Protein AF-A0A7W0DP44-F1 (afdb_monomer_lite)

Structure (mmCIF, N/CA/C/O backbone):
data_AF-A0A7W0DP44-F1
#
_entry.id   AF-A0A7W0DP44-F1
#
loop_
_atom_site.group_PDB
_atom_site.id
_atom_site.type_symbol
_atom_site.label_atom_id
_atom_site.label_alt_id
_atom_site.label_comp_id
_atom_site.label_asym_id
_atom_site.label_entity_id
_atom_site.label_seq_id
_atom_site.pdbx_PDB_ins_code
_atom_site.Cartn_x
_atom_site.Cartn_y
_atom_site.Cartn_z
_atom_site.occupancy
_atom_site.B_iso_or_equiv
_atom_site.auth_seq_id
_atom_site.auth_comp_id
_atom_site.auth_asym_id
_atom_site.auth_atom_id
_atom_site.pdbx_PDB_model_num
ATOM 1 N N . MET A 1 1 ? 10.331 16.047 -0.066 1.00 64.25 1 MET A N 1
ATOM 2 C CA . MET A 1 1 ? 9.401 16.281 -1.198 1.00 64.25 1 MET A CA 1
ATOM 3 C C . MET A 1 1 ? 7.976 16.282 -0.672 1.00 64.25 1 MET A C 1
ATOM 5 O O . MET A 1 1 ? 7.695 15.522 0.244 1.00 64.25 1 MET A O 1
ATOM 9 N N . ALA A 1 2 ? 7.098 17.132 -1.205 1.00 82.88 2 ALA A N 1
ATOM 10 C CA . ALA A 1 2 ? 5.688 17.147 -0.817 1.00 82.88 2 ALA A CA 1
ATOM 11 C C . ALA A 1 2 ? 4.934 15.957 -1.438 1.00 82.88 2 ALA A C 1
ATOM 13 O O . ALA A 1 2 ? 5.164 15.628 -2.604 1.00 82.88 2 ALA A O 1
ATOM 14 N N . LEU A 1 3 ? 4.035 15.330 -0.673 1.00 85.25 3 LEU A N 1
ATOM 15 C CA . LEU A 1 3 ? 3.145 14.284 -1.184 1.00 85.25 3 LEU A CA 1
ATOM 16 C C . LEU A 1 3 ? 2.209 14.880 -2.243 1.00 85.25 3 LEU A C 1
ATOM 18 O O . LEU A 1 3 ? 1.594 15.923 -2.016 1.00 85.25 3 LEU A O 1
ATOM 22 N N . LYS A 1 4 ? 2.086 14.214 -3.395 1.00 90.81 4 LYS A N 1
ATOM 23 C CA . LYS A 1 4 ? 1.099 14.570 -4.421 1.00 90.81 4 LYS A CA 1
ATOM 24 C C . LYS A 1 4 ? -0.142 13.697 -4.277 1.00 90.81 4 LYS A C 1
ATOM 26 O O . LYS A 1 4 ? -0.035 12.499 -4.032 1.00 90.81 4 LYS A O 1
ATOM 31 N N . ARG A 1 5 ? -1.320 14.303 -4.442 1.00 91.62 5 ARG A N 1
ATOM 32 C CA . ARG A 1 5 ? -2.593 13.578 -4.454 1.00 91.62 5 ARG A CA 1
ATOM 33 C C . ARG A 1 5 ? -2.769 12.880 -5.801 1.00 91.62 5 ARG A C 1
ATOM 35 O O . ARG A 1 5 ? -2.621 13.515 -6.840 1.00 91.62 5 ARG A O 1
ATOM 42 N N . THR A 1 6 ? -3.121 11.601 -5.757 1.00 89.12 6 THR A N 1
ATOM 43 C CA . THR A 1 6 ? -3.553 10.811 -6.913 1.00 89.12 6 THR A CA 1
ATOM 44 C C . THR A 1 6 ? -4.811 10.033 -6.533 1.00 89.12 6 THR A C 1
ATOM 46 O O . THR A 1 6 ? -4.994 9.720 -5.356 1.00 89.12 6 THR A O 1
ATOM 49 N N . ASN A 1 7 ? -5.677 9.751 -7.503 1.00 91.75 7 ASN A N 1
ATOM 50 C CA . ASN A 1 7 ? -6.855 8.902 -7.323 1.00 91.75 7 ASN A CA 1
ATOM 51 C C . ASN A 1 7 ? -6.670 7.654 -8.189 1.00 91.75 7 ASN A C 1
ATOM 53 O O . ASN A 1 7 ? -6.251 7.768 -9.340 1.00 91.75 7 ASN A O 1
ATOM 57 N N . VAL A 1 8 ? -6.976 6.482 -7.640 1.00 90.19 8 VAL A N 1
ATOM 58 C CA . VAL A 1 8 ? -6.825 5.187 -8.315 1.00 90.19 8 VAL A CA 1
ATOM 59 C C . VAL A 1 8 ? -8.043 4.333 -7.974 1.00 90.19 8 VAL A C 1
ATOM 61 O O . VAL A 1 8 ? -8.542 4.406 -6.852 1.00 90.19 8 VAL A O 1
ATOM 64 N N . TYR A 1 9 ? -8.526 3.554 -8.941 1.00 95.44 9 TYR A N 1
ATOM 65 C CA . TYR A 1 9 ? -9.553 2.539 -8.715 1.00 95.44 9 TYR A CA 1
ATOM 66 C C . TYR A 1 9 ? -8.886 1.220 -8.314 1.00 95.44 9 TYR A C 1
ATOM 68 O O . TYR A 1 9 ? -7.889 0.832 -8.921 1.00 95.44 9 TYR A O 1
ATOM 76 N N . ALA A 1 10 ? -9.433 0.548 -7.306 1.00 94.44 10 ALA A N 1
ATOM 77 C CA . ALA A 1 10 ? -8.985 -0.755 -6.822 1.00 94.44 10 ALA A CA 1
ATOM 78 C C . ALA A 1 10 ? -10.205 -1.654 -6.598 1.00 94.44 10 ALA A C 1
ATOM 80 O O . ALA A 1 10 ? -11.323 -1.147 -6.486 1.00 94.44 10 ALA A O 1
ATOM 81 N N . ASP A 1 11 ? -9.988 -2.965 -6.561 1.00 97.81 11 ASP A N 1
ATOM 82 C CA . ASP A 1 11 ? -11.052 -3.918 -6.267 1.00 97.81 11 ASP A CA 1
ATOM 83 C C . ASP A 1 11 ? -11.522 -3.774 -4.810 1.00 97.81 11 ASP A C 1
ATOM 85 O O . ASP A 1 11 ? -10.717 -3.546 -3.901 1.00 97.81 11 ASP A O 1
ATOM 89 N N . ASP A 1 12 ? -12.826 -3.923 -4.578 1.00 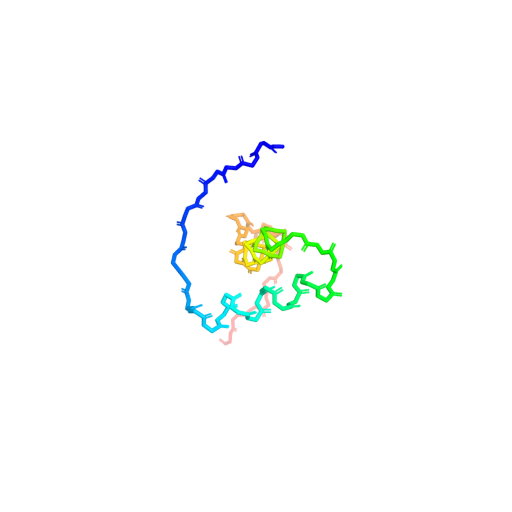97.75 12 ASP A N 1
ATOM 90 C CA . ASP A 1 12 ? -13.416 -3.822 -3.239 1.00 97.75 12 ASP A CA 1
ATOM 91 C C . ASP A 1 12 ? -12.818 -4.850 -2.263 1.00 97.75 12 ASP A C 1
ATOM 93 O O . ASP A 1 12 ? -12.657 -4.561 -1.073 1.00 97.75 12 ASP A O 1
ATOM 97 N N . SER A 1 13 ? -12.452 -6.039 -2.754 1.00 98.00 13 SER A N 1
ATOM 98 C CA . SER A 1 13 ? -11.823 -7.080 -1.937 1.00 98.00 13 SER A CA 1
ATOM 99 C C . SER A 1 13 ? -10.406 -6.700 -1.499 1.00 98.00 13 SER A C 1
ATOM 101 O O . SER A 1 13 ? -10.055 -6.903 -0.335 1.00 98.00 13 SER A O 1
ATOM 103 N N . ASP A 1 14 ? -9.627 -6.056 -2.369 1.00 96.75 14 ASP A N 1
ATOM 104 C CA . ASP A 1 14 ? -8.295 -5.548 -2.027 1.00 96.75 14 ASP A CA 1
ATOM 105 C C . ASP A 1 14 ? -8.382 -4.424 -0.989 1.00 96.75 14 ASP A C 1
ATOM 107 O O . ASP A 1 14 ? -7.639 -4.416 -0.002 1.00 96.75 14 ASP A O 1
ATOM 111 N N . LEU A 1 15 ? -9.328 -3.494 -1.164 1.00 96.62 15 LEU A N 1
ATOM 112 C CA . LEU A 1 15 ? -9.554 -2.403 -0.211 1.00 96.62 15 LEU A CA 1
ATOM 113 C C . LEU A 1 15 ? -9.949 -2.929 1.175 1.00 96.62 15 LEU A C 1
ATOM 115 O O . LEU A 1 15 ? -9.462 -2.417 2.187 1.00 96.62 15 LEU A O 1
ATOM 119 N N . ALA A 1 16 ? -10.772 -3.979 1.241 1.00 97.88 16 ALA A N 1
ATOM 120 C CA . ALA A 1 16 ? -11.122 -4.627 2.503 1.00 97.88 16 ALA A CA 1
ATOM 121 C C . ALA A 1 16 ? -9.885 -5.216 3.207 1.00 97.88 16 ALA A C 1
ATOM 123 O O . ALA A 1 16 ? -9.669 -4.958 4.393 1.00 97.88 16 ALA A O 1
ATOM 124 N N . LEU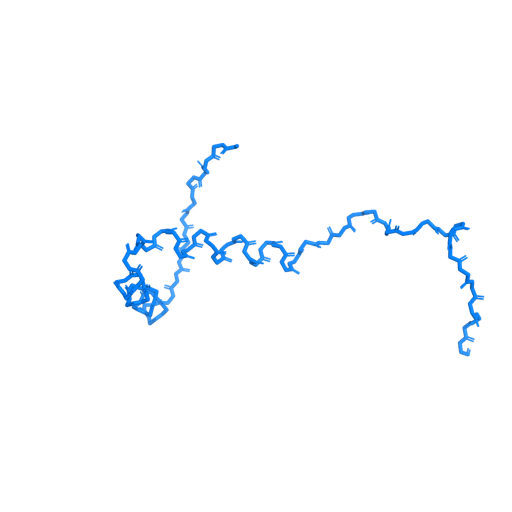 A 1 17 ? -9.024 -5.927 2.470 1.00 98.06 17 LEU A N 1
ATOM 125 C CA . LEU A 1 17 ? -7.793 -6.506 3.020 1.00 98.06 17 LEU A CA 1
ATOM 126 C C . LEU A 1 17 ? -6.816 -5.435 3.526 1.00 98.06 17 LEU A C 1
ATOM 128 O O . LEU A 1 17 ? -6.206 -5.599 4.587 1.00 98.06 17 LEU A O 1
ATOM 132 N N . ILE A 1 18 ? -6.672 -4.326 2.795 1.00 97.12 18 ILE A N 1
ATOM 133 C CA . ILE A 1 18 ? -5.820 -3.199 3.203 1.00 97.12 18 ILE A CA 1
ATOM 134 C C . ILE A 1 18 ? -6.359 -2.566 4.488 1.00 97.12 18 ILE A C 1
ATOM 136 O O . ILE A 1 18 ? -5.584 -2.276 5.404 1.00 97.12 18 ILE A O 1
ATOM 140 N N . LYS A 1 19 ? -7.678 -2.383 4.587 1.00 97.31 19 LYS A N 1
ATOM 141 C CA . LYS A 1 19 ? -8.327 -1.811 5.770 1.00 97.31 19 LYS A CA 1
ATOM 142 C C . LYS A 1 19 ? -8.130 -2.679 7.014 1.00 97.31 19 LYS A C 1
ATOM 144 O O . LYS A 1 19 ? -7.773 -2.154 8.071 1.00 97.31 19 LYS A O 1
ATOM 149 N N . ASP A 1 20 ? -8.286 -3.992 6.883 1.00 98.19 20 ASP A N 1
ATOM 150 C CA . ASP A 1 20 ? -8.051 -4.936 7.980 1.00 98.19 20 ASP A CA 1
ATOM 151 C C . ASP A 1 20 ? -6.576 -4.951 8.406 1.00 98.19 20 ASP A C 1
ATOM 153 O O . ASP A 1 20 ? -6.256 -4.960 9.600 1.00 98.19 20 ASP A O 1
ATOM 157 N N . ALA A 1 21 ? -5.654 -4.888 7.440 1.00 98.06 21 ALA A N 1
ATOM 158 C CA . ALA A 1 21 ? -4.227 -4.782 7.721 1.00 98.06 21 ALA A CA 1
ATOM 159 C C . ALA A 1 21 ? -3.882 -3.480 8.461 1.00 98.06 21 ALA A C 1
ATOM 161 O O . ALA A 1 21 ? -3.130 -3.522 9.436 1.00 98.06 21 ALA A O 1
ATOM 162 N N . ALA A 1 22 ? -4.455 -2.349 8.044 1.00 98.25 22 ALA A N 1
ATOM 163 C CA . ALA A 1 22 ? -4.276 -1.047 8.684 1.00 98.25 22 ALA A CA 1
ATOM 164 C C . ALA A 1 22 ? -4.768 -1.062 10.136 1.00 98.25 22 ALA A C 1
ATOM 166 O O . ALA A 1 22 ? -4.041 -0.642 11.036 1.00 98.25 22 ALA A O 1
ATOM 167 N N . ALA A 1 23 ? -5.950 -1.640 10.378 1.00 98.19 23 ALA A N 1
ATOM 168 C CA . ALA A 1 23 ? -6.501 -1.807 11.719 1.00 98.19 23 ALA A CA 1
ATOM 169 C C . ALA A 1 23 ? -5.598 -2.675 12.611 1.00 98.19 23 ALA A C 1
ATOM 171 O O . ALA A 1 23 ? -5.298 -2.293 13.741 1.00 98.19 23 ALA A O 1
ATOM 172 N N . ARG A 1 24 ? -5.108 -3.809 12.093 1.00 97.88 24 ARG A N 1
ATOM 173 C CA . ARG A 1 24 ? -4.199 -4.706 12.827 1.00 97.88 24 ARG A CA 1
ATOM 174 C C . ARG A 1 24 ? -2.860 -4.047 13.165 1.00 97.88 24 ARG A C 1
ATOM 176 O O . ARG A 1 24 ? -2.289 -4.343 14.209 1.00 97.88 24 ARG A O 1
ATOM 183 N N . LEU A 1 25 ? -2.349 -3.197 12.278 1.00 97.06 25 LEU A N 1
ATOM 184 C CA . LEU A 1 25 ? -1.067 -2.508 12.443 1.00 97.06 25 LEU A CA 1
ATOM 185 C C . LEU A 1 25 ? -1.188 -1.184 13.215 1.00 97.06 25 LEU A C 1
ATOM 187 O O . LEU A 1 25 ? -0.169 -0.630 13.617 1.00 97.06 25 LEU A O 1
ATOM 191 N N . GLY A 1 26 ? -2.406 -0.679 13.436 1.00 97.88 26 GLY A N 1
ATOM 192 C CA . GLY A 1 26 ? -2.645 0.593 14.122 1.00 97.88 26 GLY A CA 1
ATOM 193 C C . GLY A 1 26 ? -2.209 1.821 13.317 1.00 97.88 26 GLY A C 1
ATOM 194 O O . GLY A 1 26 ? -1.889 2.851 13.906 1.00 97.88 26 GLY A O 1
ATOM 195 N N . VAL A 1 27 ? -2.182 1.719 11.985 1.00 98.00 27 VAL A N 1
ATOM 196 C CA . VAL A 1 27 ? -1.746 2.793 11.074 1.00 98.00 27 VAL A CA 1
ATOM 197 C C . VAL A 1 27 ? -2.886 3.236 10.152 1.00 98.00 27 VAL A C 1
ATOM 199 O O . VAL A 1 27 ? -3.835 2.481 9.938 1.00 98.00 27 VAL A O 1
ATOM 202 N N . PRO A 1 28 ? -2.828 4.444 9.564 1.00 97.25 28 PRO A N 1
ATOM 203 C CA . PRO A 1 28 ? -3.807 4.868 8.569 1.00 97.25 28 PRO A CA 1
ATOM 204 C C . PRO A 1 28 ? -3.746 4.012 7.294 1.00 97.25 28 PRO A C 1
ATOM 206 O O . PRO A 1 28 ? -2.667 3.722 6.788 1.00 97.25 28 PRO A O 1
ATOM 209 N N . GLU A 1 29 ? -4.899 3.714 6.691 1.00 96.25 29 GLU A N 1
ATOM 210 C CA . GLU A 1 29 ? -5.002 2.980 5.413 1.00 96.25 29 GLU A CA 1
ATOM 211 C C . GLU A 1 29 ? -4.118 3.589 4.310 1.00 96.25 29 GLU A C 1
ATOM 213 O O . GLU A 1 29 ? -3.376 2.900 3.610 1.00 96.25 29 GLU A O 1
ATOM 218 N N . ALA A 1 30 ? -4.119 4.923 4.226 1.00 94.25 30 ALA A N 1
ATOM 219 C CA . ALA A 1 30 ? -3.322 5.665 3.259 1.00 94.25 30 ALA A CA 1
ATOM 220 C C . ALA A 1 30 ? -1.806 5.446 3.424 1.00 94.25 30 ALA A C 1
ATOM 222 O O . ALA A 1 30 ? -1.055 5.688 2.483 1.00 94.25 30 ALA A O 1
ATOM 223 N N . GLU A 1 31 ? -1.339 5.031 4.602 1.00 96.19 31 GLU A N 1
ATOM 224 C CA . GLU A 1 31 ? 0.064 4.690 4.833 1.00 96.19 31 GLU A CA 1
ATOM 225 C C . GLU A 1 31 ? 0.441 3.376 4.157 1.00 96.19 31 GLU A C 1
ATOM 227 O O . GLU A 1 31 ? 1.440 3.336 3.442 1.00 96.19 31 GLU A O 1
ATOM 232 N N . ILE A 1 32 ? -0.410 2.353 4.272 1.00 96.94 32 ILE A N 1
ATOM 233 C CA . ILE A 1 32 ? -0.221 1.078 3.571 1.00 96.94 32 ILE A CA 1
ATOM 234 C C . ILE A 1 32 ? -0.249 1.292 2.055 1.00 96.94 32 ILE A C 1
ATOM 236 O O . ILE A 1 32 ? 0.617 0.782 1.346 1.00 96.94 32 ILE A O 1
ATOM 240 N N . ILE A 1 33 ? -1.192 2.097 1.555 1.00 95.00 33 ILE A N 1
ATOM 241 C CA . ILE A 1 33 ? -1.287 2.410 0.120 1.00 95.00 33 ILE A CA 1
ATOM 242 C C . ILE A 1 33 ? -0.027 3.143 -0.364 1.00 95.00 33 ILE A C 1
ATOM 244 O O . ILE A 1 33 ? 0.532 2.793 -1.404 1.00 95.00 33 ILE A O 1
ATOM 248 N N . ARG A 1 34 ? 0.462 4.138 0.392 1.00 94.00 34 ARG A N 1
ATOM 249 C CA . ARG A 1 34 ? 1.712 4.845 0.056 1.00 94.00 34 ARG A CA 1
ATOM 250 C C . ARG A 1 34 ? 2.908 3.902 0.022 1.00 94.00 34 ARG A C 1
ATOM 252 O O . ARG A 1 34 ? 3.715 4.000 -0.900 1.00 94.00 34 ARG A O 1
ATOM 259 N N . GLU A 1 35 ? 3.006 2.998 0.987 1.00 95.31 35 GLU A N 1
ATOM 260 C CA . GLU A 1 35 ? 4.078 2.008 1.044 1.00 95.31 35 GLU A CA 1
ATOM 261 C C . GLU A 1 35 ? 4.016 1.044 -0.149 1.00 95.31 35 GLU A C 1
ATOM 263 O O . GLU A 1 35 ? 5.034 0.783 -0.787 1.00 95.31 35 GLU A O 1
ATOM 268 N N . GLY A 1 36 ? 2.820 0.580 -0.522 1.00 94.50 36 GLY A N 1
ATOM 269 C CA . GLY A 1 36 ? 2.614 -0.239 -1.719 1.00 94.50 36 GLY A CA 1
ATOM 270 C C . GLY A 1 36 ? 3.083 0.464 -2.996 1.00 94.50 36 GLY A C 1
ATOM 271 O O . GLY A 1 36 ? 3.853 -0.109 -3.770 1.00 94.50 36 GLY A O 1
ATOM 272 N N . ILE A 1 37 ? 2.700 1.735 -3.174 1.00 93.62 37 ILE A N 1
ATOM 273 C CA . ILE A 1 37 ? 3.150 2.571 -4.300 1.00 93.62 37 ILE A CA 1
ATOM 274 C C . ILE A 1 37 ? 4.677 2.729 -4.291 1.00 93.62 37 ILE A C 1
ATOM 276 O O . ILE A 1 37 ? 5.318 2.643 -5.339 1.00 93.62 37 ILE A O 1
ATOM 280 N N . HIS A 1 38 ? 5.281 2.954 -3.124 1.00 93.44 38 HIS A N 1
ATOM 281 C CA . HIS A 1 38 ? 6.728 3.112 -3.018 1.00 93.44 38 HIS A CA 1
ATOM 282 C C . HIS A 1 38 ? 7.474 1.829 -3.402 1.00 93.44 38 HIS A C 1
ATOM 284 O O . HIS A 1 38 ? 8.410 1.873 -4.202 1.00 93.44 38 HIS A O 1
ATOM 290 N N . ARG A 1 39 ? 7.023 0.679 -2.891 1.00 95.50 39 ARG A N 1
ATOM 291 C CA . ARG A 1 39 ? 7.624 -0.628 -3.178 1.00 95.50 39 ARG A CA 1
ATOM 292 C C . ARG A 1 39 ? 7.554 -0.984 -4.653 1.00 95.50 39 ARG A C 1
ATOM 294 O O . ARG A 1 39 ? 8.568 -1.389 -5.214 1.00 95.50 39 ARG A O 1
ATOM 301 N N . ILE A 1 40 ? 6.396 -0.807 -5.290 1.00 94.38 40 ILE A N 1
ATOM 302 C CA . ILE A 1 40 ? 6.258 -1.127 -6.715 1.00 94.38 40 ILE A CA 1
ATOM 303 C C . ILE A 1 40 ? 7.099 -0.178 -7.578 1.00 94.38 40 ILE A C 1
ATOM 305 O O . ILE A 1 40 ? 7.753 -0.620 -8.519 1.00 94.38 40 ILE A O 1
ATOM 309 N N . ALA A 1 41 ? 7.176 1.107 -7.212 1.00 92.75 41 ALA A N 1
ATOM 310 C CA . ALA A 1 41 ? 8.032 2.066 -7.904 1.00 92.75 41 ALA A CA 1
ATOM 311 C C . ALA A 1 41 ? 9.518 1.686 -7.811 1.00 92.75 41 ALA A C 1
ATOM 313 O O . ALA A 1 41 ? 10.237 1.796 -8.801 1.00 92.75 41 ALA A O 1
ATOM 314 N N . LEU A 1 42 ? 9.979 1.213 -6.649 1.00 90.69 42 LEU A N 1
ATOM 315 C CA . LEU A 1 42 ? 11.344 0.709 -6.483 1.00 90.69 42 LEU A CA 1
ATOM 316 C C . LEU A 1 42 ? 11.588 -0.578 -7.274 1.00 90.69 42 LEU A C 1
ATOM 318 O O . LEU A 1 42 ? 12.634 -0.701 -7.905 1.00 90.69 42 LEU A O 1
ATOM 322 N N . ALA A 1 43 ? 10.632 -1.509 -7.274 1.00 91.44 43 ALA A N 1
ATOM 323 C CA . ALA A 1 43 ? 10.759 -2.788 -7.973 1.00 91.44 43 ALA A CA 1
ATOM 324 C C . ALA A 1 43 ? 10.892 -2.621 -9.495 1.00 91.44 43 ALA A C 1
ATOM 326 O O . ALA A 1 43 ? 11.607 -3.381 -10.141 1.00 91.44 43 ALA A O 1
ATOM 327 N N . HIS A 1 44 ? 10.237 -1.605 -10.061 1.00 91.31 44 HIS A N 1
ATOM 328 C CA . HIS A 1 44 ? 10.302 -1.281 -11.488 1.00 91.31 44 HIS A CA 1
ATOM 329 C C . HIS A 1 44 ? 11.276 -0.149 -11.814 1.00 91.31 44 HIS A C 1
ATOM 331 O O . HIS A 1 44 ? 11.282 0.356 -12.939 1.00 91.31 44 HIS A O 1
ATOM 337 N N . ARG A 1 45 ? 12.106 0.275 -10.855 1.00 85.75 45 ARG A N 1
ATOM 338 C CA . ARG A 1 45 ? 13.117 1.294 -11.113 1.00 85.75 45 ARG A CA 1
ATOM 339 C C . ARG A 1 45 ? 14.196 0.712 -12.023 1.00 85.75 45 ARG A C 1
ATOM 341 O O . ARG A 1 45 ? 15.115 0.038 -11.568 1.00 85.75 45 ARG A O 1
ATOM 348 N N . VAL A 1 46 ? 14.093 1.027 -13.308 1.00 78.81 46 VAL A N 1
ATOM 349 C CA . VAL A 1 46 ? 15.158 0.800 -14.284 1.00 78.81 46 VAL A CA 1
ATOM 350 C C . VAL A 1 46 ? 16.194 1.911 -14.125 1.00 78.81 46 VAL A C 1
ATOM 352 O O . VAL A 1 46 ? 15.849 3.090 -14.012 1.00 78.81 46 VAL A O 1
ATOM 355 N N . TRP A 1 47 ? 17.470 1.537 -14.076 1.00 75.94 47 TRP A N 1
ATOM 356 C CA . TRP A 1 47 ? 18.562 2.499 -14.148 1.00 75.94 47 TRP A CA 1
ATOM 357 C C . TRP A 1 47 ? 18.730 2.902 -15.611 1.00 75.94 47 TRP A C 1
ATOM 359 O O . TRP A 1 47 ? 18.969 2.052 -16.461 1.00 75.94 47 TRP A O 1
ATOM 369 N N . ASN A 1 48 ? 18.539 4.191 -15.906 1.00 70.88 48 ASN A N 1
ATOM 370 C CA . ASN A 1 48 ? 18.692 4.714 -17.268 1.00 70.88 48 ASN A CA 1
ATOM 371 C C . ASN A 1 48 ? 20.138 4.617 -17.773 1.00 70.88 48 ASN A C 1
ATOM 373 O O . ASN A 1 48 ? 20.356 4.598 -18.978 1.00 70.88 48 ASN A O 1
ATOM 377 N N . GLU A 1 49 ? 21.106 4.565 -16.859 1.00 74.94 49 GLU A N 1
ATOM 378 C CA . GLU A 1 49 ? 22.518 4.387 -17.172 1.00 74.94 49 GLU A CA 1
ATOM 379 C C . GLU A 1 49 ? 22.972 2.991 -16.723 1.00 74.94 49 GLU A C 1
ATOM 381 O O . GLU A 1 49 ? 22.574 2.544 -15.637 1.00 74.94 49 GLU A O 1
ATOM 386 N N . PRO A 1 50 ? 23.783 2.295 -17.542 1.00 74.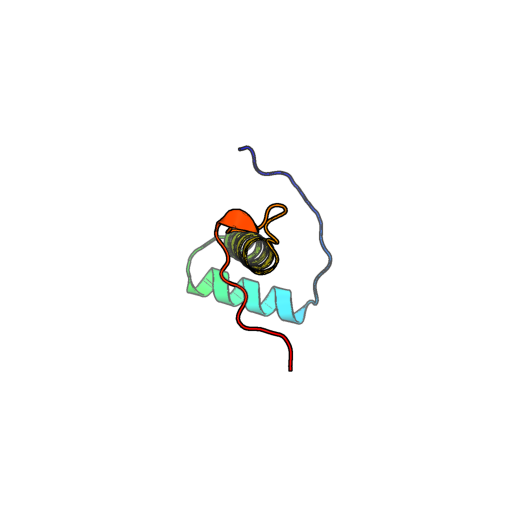62 50 PRO A N 1
ATOM 387 C CA . PRO A 1 50 ? 24.429 1.053 -17.145 1.00 74.62 50 PRO A CA 1
ATOM 388 C C . PRO A 1 50 ? 25.188 1.222 -15.826 1.00 74.62 50 PRO A C 1
ATOM 390 O O . PRO A 1 50 ? 25.830 2.241 -15.593 1.00 74.62 50 PRO A O 1
ATOM 393 N N . PHE A 1 51 ? 25.124 0.206 -14.962 1.00 75.31 51 PHE A N 1
ATOM 394 C CA . PHE A 1 51 ? 25.857 0.220 -13.691 1.00 75.31 51 PHE A CA 1
ATOM 395 C C . PHE A 1 51 ? 27.382 0.174 -13.887 1.00 75.31 51 PHE A C 1
ATOM 397 O O . PHE A 1 51 ? 28.125 0.633 -13.027 1.00 75.31 51 PHE A O 1
ATOM 404 N N . VAL A 1 52 ? 27.826 -0.376 -15.016 1.00 82.31 52 VAL A N 1
ATOM 405 C CA . VAL A 1 52 ? 29.215 -0.395 -15.474 1.00 82.31 52 VAL A CA 1
ATOM 406 C C . VAL A 1 52 ? 29.237 0.048 -16.930 1.00 82.31 52 VAL A C 1
ATOM 408 O O . VAL A 1 52 ? 28.355 -0.335 -17.703 1.00 82.31 52 VAL A O 1
ATOM 411 N N . SER A 1 53 ? 30.208 0.878 -17.290 1.00 81.44 53 SER A N 1
ATOM 412 C CA . SER A 1 53 ? 30.471 1.227 -18.685 1.00 81.44 53 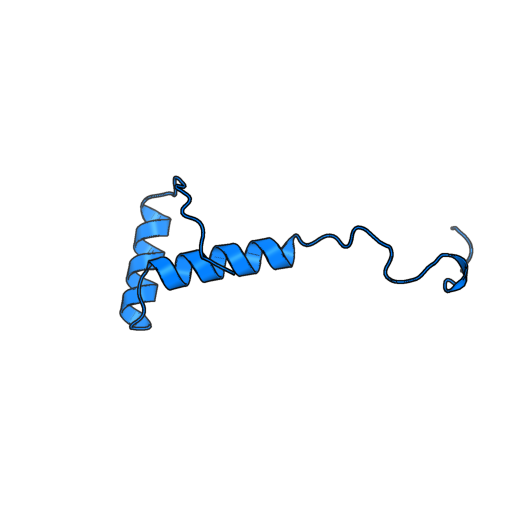SER A CA 1
ATOM 413 C C . SER A 1 53 ? 31.077 0.040 -19.436 1.00 81.44 53 SER A C 1
ATOM 415 O O . SER A 1 53 ? 31.659 -0.853 -18.823 1.00 81.44 53 SER A O 1
ATOM 417 N N . ASP A 1 54 ? 30.987 0.037 -20.766 1.00 78.88 54 ASP A N 1
ATOM 418 C CA . ASP A 1 54 ? 31.575 -1.032 -21.585 1.00 78.88 54 ASP A CA 1
ATOM 419 C C . ASP A 1 54 ? 33.090 -1.180 -21.333 1.00 78.88 54 ASP A C 1
ATOM 421 O O . ASP A 1 54 ? 33.606 -2.296 -21.323 1.00 78.88 54 ASP A O 1
ATOM 425 N N . GLU A 1 55 ? 33.790 -0.079 -21.032 1.00 82.31 55 GLU A N 1
ATOM 426 C CA . GLU A 1 55 ? 35.219 -0.065 -20.672 1.00 82.31 55 GLU A CA 1
ATOM 427 C C . GLU A 1 55 ? 35.517 -0.778 -19.338 1.00 82.31 55 GLU A C 1
ATOM 429 O O . GLU A 1 55 ? 36.630 -1.258 -19.121 1.00 82.31 55 GLU A O 1
ATOM 434 N N . GLU A 1 56 ? 34.524 -0.873 -18.451 1.00 83.44 56 GLU A N 1
ATOM 435 C CA . GLU A 1 56 ? 34.594 -1.579 -17.166 1.00 83.44 56 GLU A CA 1
ATOM 436 C C . GLU A 1 56 ? 34.099 -3.032 -17.264 1.00 83.44 56 GLU A C 1
ATOM 438 O O . GLU A 1 56 ? 34.186 -3.786 -16.289 1.00 83.44 56 GLU A O 1
ATOM 443 N N . THR A 1 57 ? 33.583 -3.447 -18.425 1.00 81.31 57 THR A N 1
ATOM 444 C CA . THR A 1 57 ? 33.151 -4.827 -18.671 1.00 81.31 57 THR A CA 1
ATOM 445 C C . THR A 1 57 ? 34.261 -5.663 -19.300 1.00 81.31 57 THR A C 1
ATOM 447 O O . THR A 1 57 ? 35.109 -5.173 -20.041 1.00 81.31 57 THR A O 1
ATOM 450 N N . PHE A 1 58 ? 34.260 -6.960 -18.996 1.00 83.06 58 PHE A N 1
ATOM 451 C CA . PHE A 1 58 ? 35.167 -7.924 -19.606 1.00 83.06 58 PHE A CA 1
ATOM 452 C C . PHE A 1 58 ? 34.354 -8.858 -20.505 1.00 83.06 58 PHE A C 1
ATOM 454 O O . PHE A 1 58 ? 33.486 -9.581 -20.014 1.00 83.06 58 PHE A O 1
ATOM 461 N N . ASP A 1 59 ? 34.610 -8.816 -21.814 1.00 81.50 59 ASP A N 1
ATOM 462 C CA . ASP A 1 59 ? 33.935 -9.668 -22.796 1.00 81.50 59 ASP A CA 1
ATOM 463 C C . ASP A 1 59 ? 34.357 -11.133 -22.609 1.00 81.50 59 ASP A C 1
ATOM 465 O O . ASP A 1 59 ? 35.539 -11.476 -22.684 1.00 81.50 59 ASP A O 1
ATOM 469 N N . LEU A 1 60 ? 33.380 -12.003 -22.347 1.00 82.56 60 LEU A N 1
ATOM 470 C CA . LEU A 1 60 ? 33.594 -13.439 -22.159 1.00 82.56 60 LEU A CA 1
ATOM 471 C C . LEU A 1 60 ? 33.450 -14.241 -23.462 1.00 82.56 60 LEU A C 1
ATOM 473 O O . LEU A 1 60 ? 33.605 -15.463 -23.434 1.00 82.56 60 LEU A O 1
ATOM 477 N N . GLY A 1 61 ? 33.201 -13.569 -24.591 1.00 75.38 61 GLY A N 1
ATOM 478 C CA . GLY A 1 61 ? 32.899 -14.192 -25.873 1.00 75.38 61 GLY A CA 1
ATOM 479 C C . GLY A 1 61 ? 31.453 -14.693 -25.933 1.00 75.38 61 GLY A C 1
ATOM 480 O O . GLY A 1 61 ? 30.910 -15.225 -24.964 1.00 75.38 61 GLY A O 1
ATOM 481 N N . GLY A 1 62 ? 30.809 -14.499 -27.086 1.00 78.94 62 GLY A N 1
ATOM 482 C CA . GLY A 1 62 ? 29.471 -15.034 -27.354 1.00 78.94 62 GLY A CA 1
ATOM 483 C C . GLY A 1 62 ? 29.454 -16.568 -27.478 1.00 78.94 62 GLY A C 1
ATOM 484 O O . GLY A 1 62 ? 30.518 -17.171 -27.636 1.00 78.94 62 GLY A O 1
ATOM 485 N N . PRO A 1 63 ? 28.265 -17.199 -27.396 1.00 65.56 63 PRO A N 1
ATOM 486 C CA . PRO A 1 63 ? 28.109 -18.641 -27.601 1.00 65.56 63 PRO A CA 1
ATOM 487 C C . PRO A 1 63 ? 28.538 -19.107 -28.999 1.00 65.56 63 PRO A C 1
ATOM 489 O O . PRO A 1 63 ? 28.426 -18.311 -29.961 1.00 65.56 63 PRO A O 1
#

Foldseek 3Di:
DDDDDDDDDDDPVVLVVLVVVCVVVVHDSVVSVVVVVVVVCVVPDDDPDDPDDPVRDDDPDDD

pLDDT: mean 89.4, std 8.98, range [64.25, 98.25]

Sequence (63 aa):
MALKRTNVYADDSDLALIKDAAARLGVPEAEIIREGIHRIALAHRVWNEPFVSDEETFDLGGP

Radius of gyration: 19.82 Å; chains: 1; bounding box: 49×36×42 Å

Organism: NCBI:txid2756131

Secondary structure (DSSP, 8-state):
-PPPP------HHHHHHHHHHHHHHTS-HHHHHHHHHHHHHHHT---SS-SS-GGG-------

=== Feature glossary ===
Feature key, reading from the visual/contextual features back to t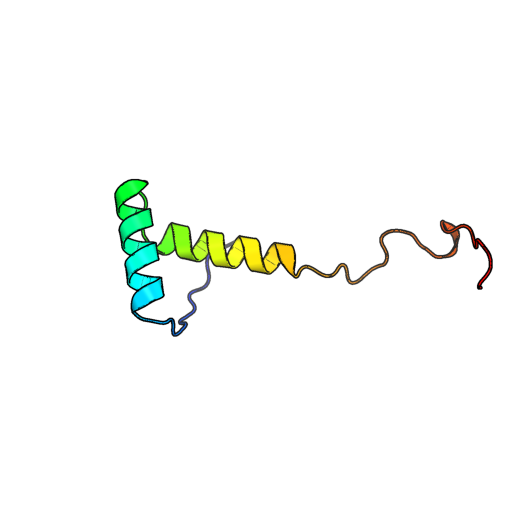he raw sequence:

Rendered structure images. Structure images are PyMOL renders from six orthogonal camera directions. Cartoon representation draws helices as coils and strands as arrows; sticks shows the backbone as bonds; surface shows the solvent-excluded envelope. Rainbow coloring maps sequence position to hue (blue→red, N→C); chain coloring assigns a distinct color per polypeptide.

Contact-map, Ramachandran, and PAE plots. Three diagnostic plots accompany the record. The Cα contact map visualizes the tertiary structure as a 2D adjacency matrix (8 Å cutoff, sequence-local contacts suppressed). The Ramachandran plot shows the distribution of backbone (φ, ψ) torsions, with points in the α and β basins reflecting secondary structure content. The PAE plot shows AlphaFold's inter-residue confidence as a color matrix.

InterPro / GO / CATH / organism. The annotation block draws on four external resources. InterPro: which protein families and domains the sequence belongs to. GO: standardized terms for what the protein does, what process it participates in, and where in the cell it acts. CATH: which structural fold it has in the CATH hierarchy. Organism: the species of origin.

Nearest PDB structures. Structural nearest neighbors (via Foldseek easy-search vs the PDB). Reported per hit: target PDB id, E-value, and alignment TM-score. A TM-score above ~0.5 is the conventional threshold for 'same fold'.

Predicted aligned error. Predicted aligned error is AlphaFold's pairwise confidence. Unlike pLDDT (per-residue), PAE is per-residue-pair and captures whether two parts of the structure are correctly placed relative to each other. Units are ångströms of expected positional error.

Solvent-accessible surface area. SASA measures how much of the protein is reachable by solvent. It is computed by rolling a water-sized probe over the atomic surface and summing the exposed area (Å²). Per-residue SASA distinguishes core (buried, low SASA) from surface (exposed, high SASA) residues; total SASA is a whole-molecule size measure.

B-factor. Crystallographic B-factors measure how much each atom's electron density is smeared out, in Å². They rise in mobile loops and surface residues and fall in the buried interior. In AlphaFold models this column is repurposed to hold pLDDT instead.

pLDDT. For AlphaFold models, the B-factor field carries pLDDT — the model's own estimate of local accuracy on a 0–100 scale. Regions with pLDDT<50 should be treated as essentially unmodeled; they often correspond to intrinsically disordered segments.

Backbone torsions (φ/ψ). φ (phi) and ψ (psi) are the two rotatable backbone dihedrals per residue: φ is the C(i-1)–N–Cα–C torsion, ψ is the N–Cα–C–N(i+1) torsion, both in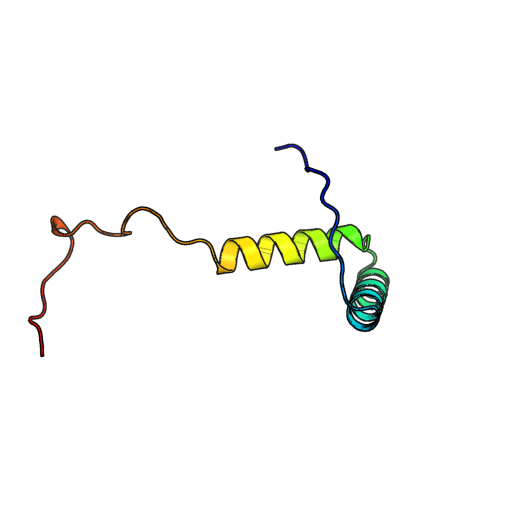 degrees on (−180°, 180°]. α-helical residues cluster near (−60°, −45°); β-strand residues near (−120°, +130°). A Ramachandran plot is simply a scatter of (φ, ψ) for every residue.

Radius of gyration, Cα contacts, bounding box. Radius of gyration (Rg) is the root-mean-square distance of Cα atoms from their centroid — a single number for overall size and compactness. A globular domain of N residues has Rg ≈ 2.2·N^0.38 Å; an extended or disordered chain has a much larger Rg. The Cα contact count is the number of residue pairs whose Cα atoms are within 8 Å and are more than four positions apart in sequence — a standard proxy for tertiary packing density. The bounding box is the smallest axis-aligned box enclosing all Cα atoms.

Secondary structure (3-state, P-SEA). Three-state secondary structure (P-SEA) collapses the eight DSSP classes into helix (a), strand (b), and coil (c). P-SEA assigns these from Cα geometry alone — distances and angles — without requiring backbone oxygens, so it works on any Cα trace.

Secondary structure (8-state, DSSP). Secondary structure is the local, repeating backbone conformation. DSSP classifies it into eight states by reading the hydrogen-bond network: three helix types (H, G, I), two β types (E, B), two non-regular types (T, S), and unstructured coil (-).

Foldseek 3Di. The Foldseek 3Di string encodes local tertiary geometry as a 20-letter alphabet — one character per residue — derived from the relative positions of nearby Cα atoms. Unlike the amino-acid sequence, 3Di is a direct function of the 3D structure, so two proteins with the same fold have similar 3Di strings even at low sequence identity.

mmCIF coordinates. Structure coordinates are given as an mmCIF _atom_site loop: one row per atom with element, residue name, chain id, sequence number, and x/y/z position in Å. Only the four main-chain atoms per residue are included here; side chains are omitted to keep the record compact.

Sequence. This is the polypeptide sequence — one letter per residue, N-terminus first. Length ranges from a few dozen residues for small domains to over a thousand for large multi-domain proteins.